Protein AF-A0AAX2S1Q0-F1 (afdb_monomer)

Organism: Histophilus somni (NCBI:txid731)

Mean predicted aligned error: 3.93 Å

Structure (mmCIF, N/CA/C/O backbone):
data_AF-A0AAX2S1Q0-F1
#
_entry.id   AF-A0AAX2S1Q0-F1
#
loop_
_atom_site.group_PDB
_atom_site.id
_atom_site.type_symbol
_atom_site.label_atom_id
_atom_site.label_alt_id
_atom_site.label_comp_id
_atom_site.label_asym_id
_atom_site.label_entity_id
_atom_site.label_seq_id
_atom_site.pdbx_PDB_ins_code
_atom_site.Cartn_x
_atom_site.Cartn_y
_atom_site.Cartn_z
_atom_site.occupancy
_atom_site.B_iso_or_equiv
_atom_site.auth_seq_id
_atom_site.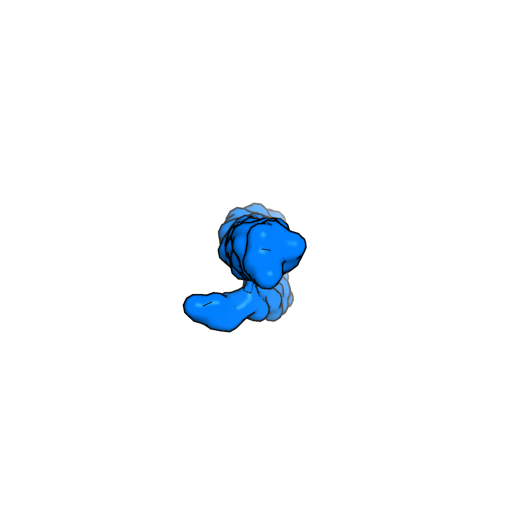auth_comp_id
_atom_site.auth_asym_id
_atom_site.auth_atom_id
_atom_site.pdbx_PDB_model_num
ATOM 1 N N . MET A 1 1 ? 13.547 -6.043 0.475 1.00 76.19 1 MET A N 1
ATOM 2 C CA . MET A 1 1 ? 12.365 -6.583 1.179 1.00 76.19 1 MET A CA 1
ATOM 3 C C . MET A 1 1 ? 11.337 -7.012 0.149 1.00 76.19 1 MET A C 1
ATOM 5 O O . MET A 1 1 ? 11.214 -6.305 -0.846 1.00 76.19 1 MET A O 1
ATOM 9 N N . PRO A 1 2 ? 10.653 -8.146 0.342 1.00 85.06 2 PRO A N 1
ATOM 10 C CA . PRO A 1 2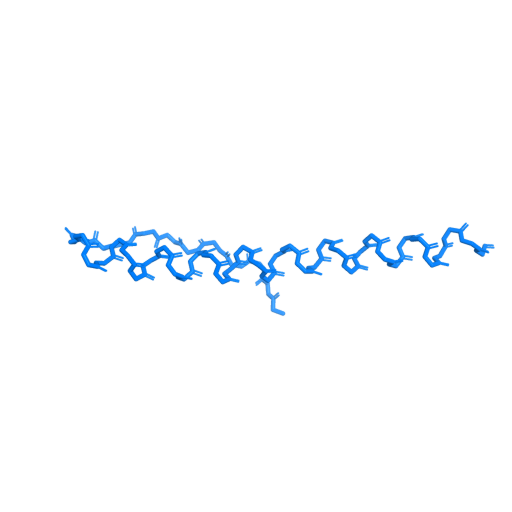 ? 9.553 -8.556 -0.529 1.00 85.06 2 PRO A CA 1
ATOM 11 C C . PRO A 1 2 ? 8.400 -7.538 -0.499 1.00 85.06 2 PRO A C 1
ATOM 13 O O . PRO A 1 2 ? 8.222 -6.810 0.476 1.00 85.06 2 PRO A O 1
ATOM 16 N N . CYS A 1 3 ? 7.652 -7.468 -1.601 1.00 86.81 3 CYS A N 1
ATOM 17 C CA . CYS A 1 3 ? 6.407 -6.712 -1.698 1.00 86.81 3 CYS A CA 1
ATOM 18 C C . CYS A 1 3 ? 5.318 -7.441 -0.896 1.00 86.81 3 CYS A C 1
ATOM 20 O O . CYS A 1 3 ? 4.725 -8.408 -1.379 1.00 86.81 3 CYS A O 1
ATOM 22 N N . GLU A 1 4 ? 5.103 -7.010 0.345 1.00 92.81 4 GLU A N 1
ATOM 23 C CA . GLU A 1 4 ? 4.112 -7.598 1.246 1.00 92.81 4 GLU A CA 1
ATOM 24 C C . GLU A 1 4 ? 2.685 -7.193 0.857 1.00 92.81 4 GLU A C 1
ATOM 26 O O . GLU A 1 4 ? 2.447 -6.114 0.313 1.00 92.81 4 GLU A O 1
ATOM 31 N N . ARG A 1 5 ? 1.724 -8.079 1.134 1.00 92.56 5 ARG A N 1
ATOM 32 C CA . ARG A 1 5 ? 0.288 -7.825 0.942 1.00 92.56 5 ARG A CA 1
ATOM 33 C C . ARG A 1 5 ? -0.459 -8.267 2.178 1.00 92.56 5 ARG A C 1
ATOM 35 O O . ARG A 1 5 ? -0.987 -9.379 2.253 1.00 92.56 5 ARG A O 1
ATOM 42 N N . SER A 1 6 ? -0.459 -7.401 3.176 1.00 95.69 6 SER A N 1
ATOM 43 C CA . SER A 1 6 ? -1.046 -7.750 4.459 1.00 95.69 6 SER A CA 1
ATOM 44 C C . SER A 1 6 ? -2.562 -7.891 4.365 1.00 95.69 6 SER A C 1
ATOM 46 O O . SER A 1 6 ? -3.247 -7.005 3.863 1.00 95.69 6 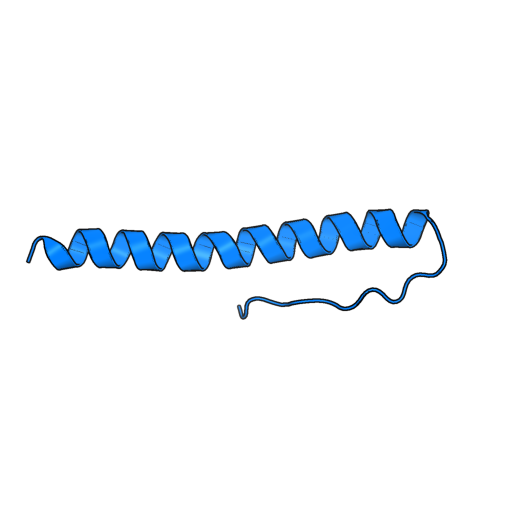SER A O 1
ATOM 48 N N . ALA A 1 7 ? -3.106 -8.977 4.914 1.00 97.25 7 ALA A N 1
ATOM 49 C CA . ALA A 1 7 ? -4.549 -9.147 5.041 1.00 97.25 7 ALA A CA 1
ATOM 50 C C . ALA A 1 7 ? -5.128 -8.230 6.133 1.00 97.25 7 ALA A C 1
ATOM 52 O O . ALA A 1 7 ? -4.508 -8.022 7.183 1.00 97.25 7 ALA A O 1
ATOM 53 N N . PHE A 1 8 ? -6.340 -7.716 5.915 1.00 97.62 8 PHE A N 1
ATOM 54 C CA . PHE A 1 8 ? -7.078 -6.980 6.937 1.00 97.62 8 PHE A CA 1
ATOM 55 C C . PHE A 1 8 ? -7.650 -7.940 7.986 1.00 97.62 8 PHE A C 1
ATOM 57 O O . PHE A 1 8 ? -8.345 -8.892 7.646 1.00 97.62 8 PHE A O 1
ATOM 64 N N . GLN A 1 9 ? -7.377 -7.677 9.266 1.00 96.50 9 GLN A N 1
ATOM 65 C CA . GLN A 1 9 ? -7.880 -8.473 10.400 1.00 96.50 9 GLN A CA 1
ATOM 66 C C . GLN A 1 9 ? -8.606 -7.611 11.451 1.00 96.50 9 GLN A C 1
ATOM 68 O O . GLN A 1 9 ? -8.931 -8.082 12.541 1.00 96.50 9 GLN A O 1
ATOM 73 N N . GLY A 1 10 ? -8.823 -6.329 11.146 1.00 96.75 10 GLY A N 1
ATOM 74 C CA . GLY A 1 10 ? -9.456 -5.377 12.049 1.00 96.75 10 GLY A CA 1
ATOM 75 C C . GLY A 1 10 ? -10.965 -5.571 12.158 1.00 96.75 10 GLY A C 1
ATOM 76 O O . GLY A 1 10 ? -11.593 -6.180 11.294 1.00 96.75 10 GLY A O 1
ATOM 77 N N . LYS A 1 11 ? -11.558 -5.023 13.220 1.00 98.19 11 LYS A N 1
ATOM 78 C CA . LYS A 1 11 ? -13.016 -5.083 13.450 1.00 98.19 11 LYS A CA 1
ATOM 79 C C . LYS A 1 11 ? -13.657 -3.708 13.575 1.00 98.19 11 LYS A C 1
ATOM 81 O O . LYS A 1 11 ? -14.877 -3.595 13.548 1.00 98.19 11 LYS A O 1
ATOM 86 N N . THR A 1 12 ? -12.845 -2.670 13.730 1.00 98.62 12 THR A N 1
ATOM 87 C CA . THR A 1 12 ? -13.309 -1.299 13.915 1.00 98.62 12 THR A CA 1
ATOM 88 C C . THR A 1 12 ? -12.910 -0.422 12.738 1.00 98.62 12 THR A C 1
ATOM 90 O O . THR A 1 12 ? -11.969 -0.716 11.998 1.00 98.62 12 THR A O 1
ATOM 93 N N . TYR A 1 13 ? -13.587 0.718 12.606 1.00 97.81 13 TYR A N 1
ATOM 94 C CA . TYR A 1 13 ? -13.179 1.758 11.667 1.00 97.81 13 TYR A CA 1
ATOM 95 C C . TYR A 1 13 ? -11.738 2.232 11.926 1.00 97.81 13 TYR A C 1
ATOM 97 O O . TYR A 1 13 ? -10.967 2.426 10.991 1.00 97.81 13 TYR A O 1
ATOM 105 N N . GLY A 1 14 ? -11.333 2.341 13.198 1.00 98.62 14 GLY A N 1
ATOM 106 C CA . GLY A 1 14 ? -9.959 2.691 13.567 1.00 98.62 14 GLY A CA 1
ATOM 107 C C . GLY A 1 14 ? -8.927 1.674 13.068 1.00 98.62 14 GLY A C 1
ATOM 108 O O . GLY A 1 14 ? -7.854 2.065 12.607 1.00 98.62 14 GLY A O 1
ATOM 109 N N . ASP A 1 15 ? -9.258 0.381 13.094 1.00 98.44 15 ASP A N 1
ATOM 110 C CA . ASP A 1 15 ? -8.387 -0.659 12.537 1.00 98.44 15 ASP A CA 1
ATOM 111 C C . ASP A 1 15 ? -8.280 -0.544 11.016 1.00 98.44 15 ASP A C 1
ATOM 113 O O . ASP A 1 15 ? -7.197 -0.743 10.466 1.00 98.44 15 ASP A O 1
ATOM 117 N N . ALA A 1 16 ? -9.377 -0.192 10.337 1.00 98.56 16 ALA A N 1
ATOM 118 C CA . ALA A 1 16 ? -9.378 0.028 8.894 1.00 98.56 16 ALA A CA 1
ATOM 119 C C . ALA A 1 16 ? -8.454 1.191 8.501 1.00 98.56 16 ALA A C 1
ATOM 121 O O . ALA A 1 16 ? -7.658 1.041 7.577 1.00 98.56 16 ALA A O 1
ATOM 122 N N . ILE A 1 17 ? -8.474 2.306 9.243 1.00 98.62 17 ILE A N 1
ATOM 123 C CA . ILE A 1 17 ? -7.557 3.435 9.007 1.00 98.62 17 ILE A CA 1
ATOM 124 C C . ILE A 1 17 ? -6.094 3.022 9.211 1.00 98.62 17 ILE A C 1
ATOM 126 O O . ILE A 1 17 ? -5.246 3.314 8.369 1.00 98.62 17 ILE A O 1
ATOM 130 N N . LYS A 1 18 ? -5.783 2.297 10.292 1.00 98.44 18 LYS A N 1
ATOM 131 C CA . LYS A 1 18 ? -4.416 1.799 10.537 1.00 98.44 18 LYS A CA 1
ATOM 132 C C . LYS A 1 18 ? -3.956 0.845 9.438 1.00 98.44 18 LYS A C 1
ATOM 134 O O . LYS A 1 18 ? -2.814 0.920 8.988 1.00 98.44 18 LYS A O 1
ATOM 139 N N . HIS A 1 19 ? -4.843 -0.045 9.003 1.00 9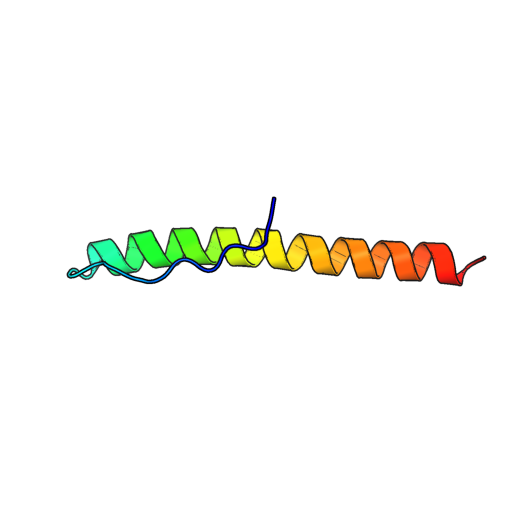8.25 19 HIS A N 1
ATOM 140 C CA . HIS A 1 19 ? -4.548 -0.977 7.928 1.00 98.25 19 HIS A CA 1
ATOM 141 C C . HIS A 1 19 ? -4.336 -0.261 6.595 1.00 98.25 19 HIS A C 1
ATOM 143 O O . HIS A 1 19 ? -3.399 -0.604 5.883 1.00 98.25 19 HIS A O 1
ATOM 149 N N . LEU A 1 20 ? -5.132 0.771 6.296 1.00 98.19 20 LEU A N 1
ATOM 150 C CA . LEU A 1 20 ? -4.968 1.596 5.102 1.00 98.19 20 LEU A CA 1
ATOM 151 C C . LEU A 1 20 ? -3.568 2.220 5.041 1.00 98.19 20 LEU A C 1
ATOM 153 O O . LEU A 1 20 ? -2.886 2.087 4.029 1.00 98.19 20 LEU A O 1
ATOM 157 N N . ILE A 1 21 ? -3.108 2.828 6.139 1.00 98.00 21 ILE A N 1
ATOM 158 C CA . ILE A 1 21 ? -1.754 3.402 6.224 1.00 98.00 21 ILE A CA 1
ATOM 159 C C . ILE A 1 21 ? -0.693 2.328 5.944 1.00 98.00 21 ILE A C 1
ATOM 161 O O . ILE A 1 21 ? 0.245 2.566 5.183 1.00 98.00 21 ILE A O 1
ATOM 165 N N . LYS A 1 22 ? -0.861 1.128 6.515 1.00 97.00 22 LYS A N 1
ATOM 166 C CA . LYS A 1 22 ? 0.052 0.001 6.294 1.00 97.00 22 LYS A CA 1
ATOM 167 C C . LYS A 1 22 ? 0.117 -0.401 4.818 1.00 97.00 22 LYS A C 1
ATOM 169 O O . LYS A 1 22 ? 1.207 -0.442 4.256 1.00 97.00 22 LYS A O 1
ATOM 174 N N . VAL A 1 23 ? -1.024 -0.668 4.181 1.00 97.12 23 VAL A N 1
ATOM 175 C CA . VAL A 1 23 ? -1.045 -1.138 2.784 1.00 97.12 23 VAL A CA 1
ATOM 176 C C . VAL A 1 23 ? -0.640 -0.047 1.787 1.00 97.12 23 VAL A C 1
ATOM 178 O O . VAL A 1 23 ? -0.142 -0.364 0.711 1.00 97.12 23 VAL A O 1
ATOM 181 N N . MET A 1 24 ? -0.789 1.237 2.137 1.00 97.56 24 MET A N 1
ATOM 182 C CA . MET A 1 24 ? -0.221 2.344 1.356 1.00 97.56 24 MET A CA 1
ATOM 183 C C . MET A 1 24 ? 1.310 2.301 1.355 1.00 97.56 24 MET A C 1
ATOM 185 O O . MET A 1 24 ? 1.912 2.380 0.289 1.00 97.56 24 MET A O 1
ATOM 189 N N . ALA A 1 25 ? 1.936 2.106 2.519 1.00 96.62 25 ALA A N 1
ATOM 190 C CA . ALA A 1 25 ? 3.388 1.962 2.604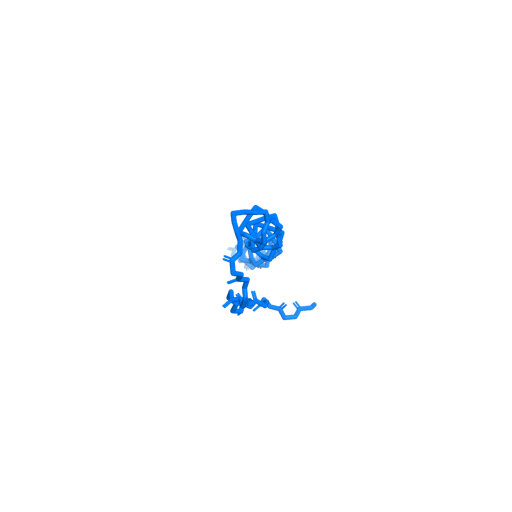 1.00 96.62 25 ALA A CA 1
ATOM 191 C C . ALA A 1 25 ? 3.890 0.704 1.868 1.00 96.62 25 ALA A C 1
ATOM 193 O O . ALA A 1 25 ? 4.909 0.757 1.179 1.00 96.62 25 ALA A O 1
ATOM 194 N N . GLU A 1 26 ? 3.158 -0.413 1.968 1.00 97.06 26 GLU A N 1
ATOM 195 C CA . GLU A 1 26 ? 3.448 -1.632 1.199 1.00 97.06 26 GLU A CA 1
ATOM 196 C C . GLU A 1 26 ? 3.389 -1.355 -0.310 1.00 97.06 26 GLU A C 1
ATOM 198 O O . GLU A 1 26 ? 4.345 -1.652 -1.026 1.00 97.06 26 GLU A O 1
ATOM 203 N N . ARG A 1 27 ? 2.317 -0.709 -0.790 1.00 96.94 27 ARG A N 1
ATOM 204 C CA . ARG A 1 27 ? 2.159 -0.313 -2.197 1.00 96.94 27 ARG A CA 1
ATOM 205 C C . ARG A 1 27 ? 3.331 0.536 -2.685 1.00 96.94 27 ARG A C 1
ATOM 207 O O . ARG A 1 27 ? 3.847 0.263 -3.766 1.00 96.94 27 ARG A O 1
ATOM 214 N N . ASP A 1 28 ? 3.739 1.541 -1.917 1.00 97.00 28 ASP A N 1
ATOM 215 C CA . ASP A 1 28 ? 4.802 2.467 -2.322 1.00 97.00 28 ASP A CA 1
ATOM 216 C C . ASP A 1 28 ? 6.159 1.747 -2.426 1.00 97.00 28 ASP A C 1
ATOM 218 O O . ASP A 1 28 ? 6.902 1.949 -3.390 1.00 97.00 28 ASP A O 1
ATOM 222 N N . LEU A 1 29 ? 6.449 0.814 -1.508 1.00 96.25 29 LEU A N 1
ATOM 223 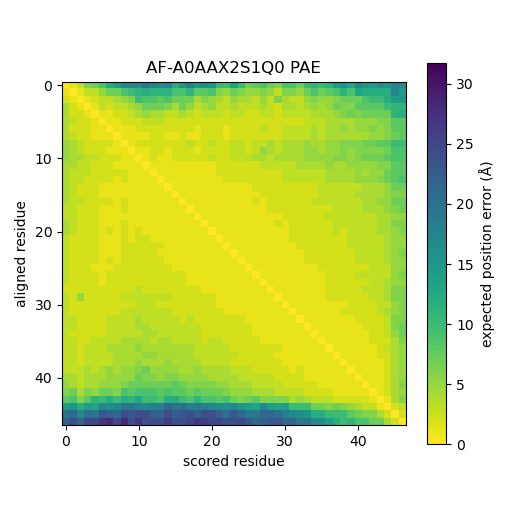C CA . LEU A 1 29 ? 7.620 -0.062 -1.613 1.00 96.25 29 LEU A CA 1
ATOM 224 C C . LEU A 1 29 ? 7.574 -0.903 -2.896 1.00 96.25 29 LEU A C 1
ATOM 226 O O . LEU A 1 29 ? 8.568 -0.960 -3.621 1.00 96.25 29 LEU A O 1
ATOM 230 N N . CYS A 1 30 ? 6.439 -1.541 -3.188 1.00 95.38 30 CYS A N 1
ATOM 231 C CA . CYS A 1 30 ? 6.279 -2.363 -4.388 1.00 95.38 30 CYS A CA 1
ATOM 232 C C . CYS A 1 30 ? 6.436 -1.539 -5.674 1.00 95.38 30 CYS A C 1
ATOM 234 O O . CYS A 1 30 ? 7.106 -1.980 -6.606 1.00 95.38 30 CYS A O 1
ATOM 236 N N . ALA A 1 31 ? 5.860 -0.334 -5.713 1.00 96.56 31 ALA A N 1
ATOM 237 C CA . ALA A 1 31 ? 5.992 0.582 -6.842 1.00 96.56 31 ALA A CA 1
ATOM 238 C C . ALA A 1 31 ? 7.466 0.939 -7.093 1.00 96.56 31 ALA A C 1
ATOM 240 O O . ALA A 1 31 ? 7.949 0.766 -8.210 1.00 96.56 31 ALA A O 1
ATOM 241 N N . SER A 1 32 ? 8.217 1.271 -6.034 1.00 96.00 32 SER A N 1
ATOM 242 C CA . SER A 1 32 ? 9.646 1.605 -6.149 1.00 96.00 32 SER A CA 1
ATOM 243 C C . SER A 1 32 ? 10.505 0.479 -6.742 1.00 96.00 32 SER A C 1
ATOM 245 O O . SER A 1 32 ? 11.536 0.739 -7.358 1.00 96.00 32 SER A O 1
ATOM 247 N N . GLN A 1 33 ? 10.108 -0.785 -6.561 1.00 95.19 33 GLN A N 1
ATOM 248 C CA . GLN A 1 33 ? 10.823 -1.927 -7.136 1.00 95.19 33 GLN A CA 1
ATOM 249 C C . GLN A 1 33 ? 10.603 -2.018 -8.644 1.00 95.19 33 GLN A C 1
ATOM 251 O O . GLN A 1 33 ? 11.545 -2.291 -9.383 1.00 95.19 33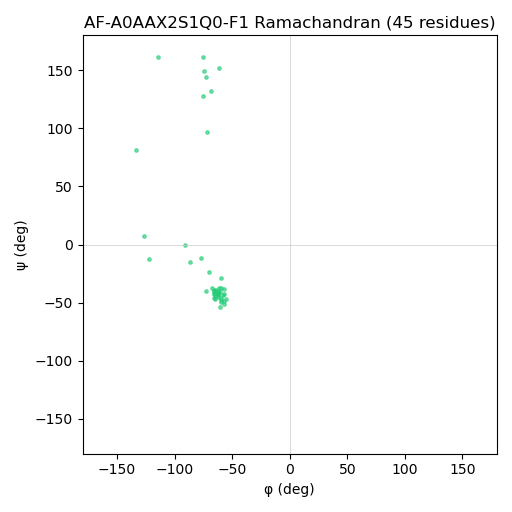 GLN A O 1
ATOM 256 N N . ILE A 1 34 ? 9.374 -1.763 -9.098 1.00 95.50 34 ILE A N 1
ATOM 257 C CA . ILE A 1 34 ? 9.047 -1.707 -10.524 1.00 95.50 34 ILE A CA 1
ATOM 258 C C . ILE A 1 34 ? 9.757 -0.531 -11.189 1.00 95.50 34 ILE A C 1
ATOM 260 O O . ILE A 1 34 ? 10.303 -0.697 -12.277 1.00 95.50 34 ILE A O 1
ATOM 264 N N . ASP A 1 35 ? 9.794 0.628 -10.535 1.00 96.88 35 ASP A N 1
ATOM 265 C CA . ASP A 1 35 ? 10.467 1.805 -11.086 1.00 96.88 35 ASP A CA 1
ATOM 266 C C . ASP A 1 35 ? 11.967 1.554 -11.267 1.00 96.88 35 ASP A C 1
ATOM 268 O O . ASP A 1 35 ? 12.481 1.764 -12.361 1.00 96.88 35 ASP A O 1
ATOM 272 N N . LYS A 1 36 ? 12.634 0.931 -10.288 1.00 95.38 36 LYS A N 1
ATOM 273 C CA . LYS A 1 36 ? 14.040 0.510 -10.425 1.00 95.38 36 LYS A CA 1
ATOM 274 C C . LYS A 1 36 ? 14.281 -0.466 -11.576 1.00 95.38 36 LYS A C 1
ATOM 276 O O . LYS A 1 36 ? 15.311 -0.395 -12.237 1.00 95.38 36 LYS A O 1
ATOM 281 N N . ILE A 1 37 ? 13.352 -1.393 -11.825 1.00 95.56 37 ILE A N 1
ATOM 282 C CA . ILE A 1 37 ? 13.454 -2.315 -12.967 1.00 95.56 37 ILE A CA 1
ATOM 283 C C . ILE A 1 37 ? 13.347 -1.540 -14.283 1.00 95.56 37 ILE A C 1
ATOM 285 O O . ILE A 1 37 ? 14.109 -1.805 -15.209 1.00 95.56 37 ILE A O 1
ATOM 289 N N . ARG A 1 38 ? 12.421 -0.580 -14.371 1.00 96.44 38 ARG A N 1
ATOM 290 C CA . ARG A 1 38 ? 12.252 0.264 -15.562 1.00 96.44 38 ARG A CA 1
ATOM 291 C C . ARG A 1 38 ? 13.475 1.140 -15.809 1.00 96.44 38 ARG A C 1
ATOM 293 O O . ARG A 1 38 ? 13.928 1.218 -16.945 1.00 96.44 38 ARG A O 1
ATOM 300 N N . GLU A 1 39 ? 14.015 1.757 -14.762 1.00 96.56 39 GLU A N 1
ATOM 301 C CA . GLU A 1 39 ? 15.254 2.542 -14.816 1.00 96.56 39 GLU A CA 1
ATOM 302 C C . GLU A 1 39 ? 16.407 1.687 -15.345 1.00 96.56 39 GLU A C 1
ATOM 304 O O . GLU A 1 39 ? 17.018 2.037 -16.352 1.00 96.56 39 GLU A O 1
ATOM 309 N N . TRP A 1 40 ? 16.611 0.502 -14.760 1.00 96.06 40 TRP A N 1
ATOM 310 C CA . TRP A 1 40 ? 17.623 -0.443 -15.224 1.00 96.06 40 TRP A CA 1
ATOM 311 C C . TRP A 1 40 ? 17.429 -0.832 -16.698 1.00 96.06 40 TRP A C 1
ATOM 313 O O . TRP A 1 40 ? 18.395 -0.867 -17.457 1.00 96.06 40 TRP A O 1
ATOM 323 N N . GLN A 1 41 ? 16.194 -1.090 -17.142 1.00 95.56 41 GLN A N 1
ATOM 324 C CA . GLN A 1 41 ? 15.914 -1.405 -18.549 1.00 95.56 41 GLN A CA 1
ATOM 325 C C . GLN A 1 41 ? 16.283 -0.254 -19.488 1.00 95.56 41 GLN A C 1
ATOM 327 O O . GLN A 1 41 ? 16.817 -0.507 -20.563 1.00 95.56 41 GLN A O 1
ATOM 332 N N . ILE A 1 42 ? 16.012 0.993 -19.097 1.00 95.56 42 ILE A N 1
ATOM 333 C CA . ILE A 1 42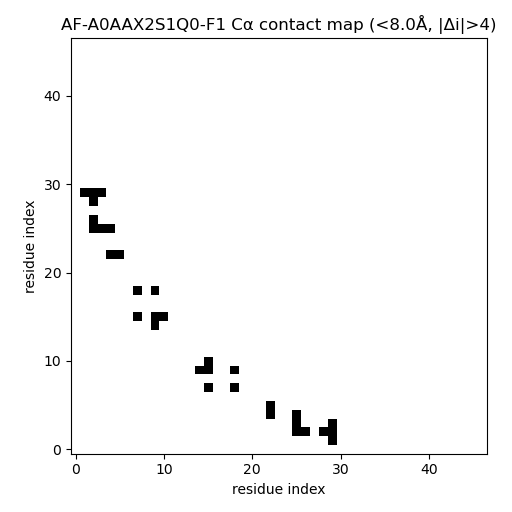 ? 16.363 2.176 -19.891 1.00 95.56 42 ILE A CA 1
ATOM 334 C C . ILE A 1 42 ? 17.885 2.326 -19.979 1.00 95.56 42 ILE A C 1
ATOM 336 O O . ILE A 1 42 ? 18.404 2.531 -21.074 1.00 95.56 42 ILE A O 1
ATOM 340 N N . GLU A 1 43 ? 18.594 2.179 -18.857 1.00 94.19 43 GLU A N 1
ATOM 341 C CA . GLU A 1 43 ? 20.062 2.248 -18.810 1.00 94.19 43 GLU A CA 1
ATOM 342 C C . GLU A 1 43 ? 20.715 1.164 -19.680 1.00 94.19 43 GLU A C 1
ATOM 344 O O . GLU A 1 43 ? 21.675 1.434 -20.397 1.00 94.19 43 GLU A O 1
ATOM 349 N N . ASN A 1 44 ? 20.173 -0.058 -19.666 1.00 91.25 44 ASN A N 1
ATOM 350 C CA . ASN A 1 44 ? 20.746 -1.195 -20.393 1.00 91.25 44 ASN A CA 1
ATOM 351 C C . ASN A 1 44 ? 20.277 -1.293 -21.851 1.00 91.25 44 ASN A C 1
ATOM 353 O O . ASN A 1 44 ? 20.903 -1.999 -22.628 1.00 91.25 44 ASN A O 1
ATOM 357 N N . ALA A 1 45 ? 19.212 -0.592 -22.249 1.00 80.38 45 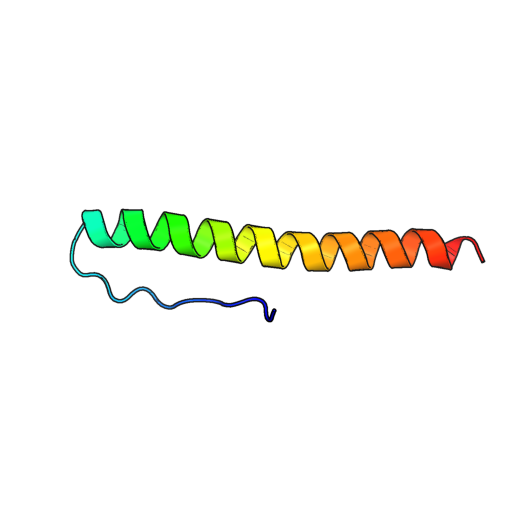ALA A N 1
ATOM 358 C CA . ALA A 1 45 ? 18.789 -0.504 -23.650 1.00 80.38 45 ALA A CA 1
ATOM 359 C C . ALA A 1 45 ? 19.648 0.469 -24.482 1.00 80.38 45 ALA A C 1
ATOM 361 O O . ALA A 1 45 ? 19.510 0.512 -25.704 1.00 80.38 45 ALA A O 1
ATOM 362 N N . GLN A 1 46 ? 20.497 1.276 -23.834 1.00 61.44 46 GLN A N 1
ATOM 363 C CA . GLN A 1 46 ? 21.432 2.203 -24.485 1.00 61.44 46 GLN A CA 1
ATOM 364 C C . GLN A 1 46 ? 22.820 1.584 -24.758 1.00 61.44 46 GLN A C 1
ATOM 366 O O . GLN A 1 46 ? 23.677 2.263 -25.326 1.00 61.44 46 GLN A O 1
ATOM 371 N N . HIS A 1 47 ? 23.027 0.317 -24.382 1.00 52.06 47 HIS A N 1
ATOM 372 C CA . HIS A 1 47 ? 24.214 -0.494 -24.669 1.00 52.06 47 HIS A CA 1
ATOM 373 C C . HIS A 1 47 ? 23.892 -1.601 -25.678 1.00 52.06 47 HIS A C 1
ATOM 375 O O . HIS A 1 47 ? 24.802 -1.929 -26.474 1.00 52.06 47 HIS A O 1
#

Secondary structure (DSSP, 8-state):
-----PPP---SHHHHHHHHHHHHHHHHHHHHHHHHHHHHHHHHTT-

Sequence (47 aa):
MPCERSAFQGKTYGDAIKHLIKVMAERDLCASQIDKIREWQIENAQH

InterPro domains:
  IPR058979 LysC-like [PF23793] (2-43)

Radius of gyration: 15.8 Å; Cα contacts (8 Å, |Δi|>4): 16; chains: 1; bounding box: 38×13×39 Å

Foldseek 3Di:
DDLDDDDQPDDDPVSVVVVVVVNVVSVVVVVVVVVVVVVVCVVVVVD

Solvent-accessible surface area (backbone atoms only — not comparable to full-atom values): 2900 Å² total; per-residue (Å²): 130,82,73,63,81,84,80,89,82,61,89,47,73,69,40,49,56,56,48,50,56,49,53,50,54,32,49,53,55,42,49,54,53,52,49,52,51,52,51,51,50,58,64,59,71,76,110

pLDDT: mean 93.63, std 9.02, range [52.06, 98.62]